Protein AF-A0A1B1Q4Z7-F1 (afdb_monomer_lite)

Sequence (60 aa):
MIDYWKWIFAIICPPAAVLDKEVGTIMLVGLLTALFWVPGVVAALYLIIRDTVRTGQAQL

Foldseek 3Di:
DDPVVLVVCCVVPVLVNCPVDDPVVSVVSVVVCCVVVVVVVVVVVVVVVVVVVVVVVVVD

Secondary structure (DSSP, 8-state):
---HHHHHHHHH-TTGGGTTS-HHHHHHHHHHHHHHHHHHHHHHHHHHHHHHHHHHHTT-

Structure (mmCIF, N/CA/C/O backbone):
data_AF-A0A1B1Q4Z7-F1
#
_entry.id   AF-A0A1B1Q4Z7-F1
#
loop_
_atom_site.group_PDB
_atom_site.id
_atom_site.type_symbol
_atom_site.label_atom_id
_atom_site.label_alt_id
_atom_site.label_comp_id
_atom_site.label_asym_id
_atom_site.label_entity_id
_atom_site.label_seq_id
_atom_site.pdbx_PDB_ins_code
_atom_site.Cartn_x
_atom_site.Cartn_y
_atom_site.Cartn_z
_atom_site.occupancy
_atom_site.B_iso_or_equiv
_atom_site.auth_seq_id
_atom_site.auth_comp_id
_atom_site.auth_asym_id
_atom_site.auth_atom_id
_atom_site.pdbx_PDB_model_num
ATOM 1 N N . MET A 1 1 ? 27.856 8.883 -5.793 1.00 49.38 1 MET A N 1
ATOM 2 C CA . MET A 1 1 ? 27.152 9.372 -4.589 1.00 49.38 1 MET A CA 1
ATOM 3 C C . MET A 1 1 ? 25.878 8.557 -4.512 1.00 49.38 1 MET A C 1
ATOM 5 O O . MET A 1 1 ? 25.153 8.535 -5.492 1.00 49.38 1 MET A O 1
ATOM 9 N N . ILE A 1 2 ? 25.709 7.731 -3.481 1.00 61.59 2 ILE A N 1
ATOM 10 C CA . ILE A 1 2 ? 24.587 6.786 -3.423 1.00 61.59 2 ILE A CA 1
ATOM 11 C C . ILE A 1 2 ? 23.377 7.555 -2.898 1.00 61.59 2 ILE A C 1
ATOM 13 O O . ILE A 1 2 ? 23.366 7.992 -1.749 1.00 61.59 2 ILE A O 1
ATOM 17 N N . ASP A 1 3 ? 22.385 7.750 -3.760 1.00 64.75 3 ASP A N 1
ATOM 18 C CA . ASP 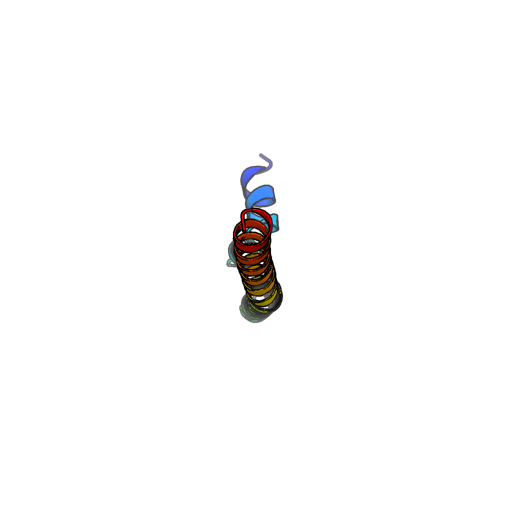A 1 3 ? 21.176 8.515 -3.470 1.00 64.75 3 ASP A CA 1
ATOM 19 C C . ASP A 1 3 ? 20.254 7.730 -2.522 1.00 64.75 3 ASP A C 1
ATOM 21 O O . ASP A 1 3 ? 19.289 7.089 -2.937 1.00 64.75 3 ASP A O 1
ATOM 25 N N . TYR A 1 4 ? 20.559 7.759 -1.224 1.00 72.81 4 TYR A N 1
ATOM 26 C CA . TYR A 1 4 ? 19.816 7.061 -0.163 1.00 72.81 4 TYR A CA 1
ATOM 27 C C . TYR A 1 4 ? 18.313 7.403 -0.153 1.00 72.81 4 TYR A C 1
ATOM 29 O O . TYR A 1 4 ? 17.462 6.572 0.159 1.00 72.81 4 TYR A O 1
ATOM 37 N N . TRP A 1 5 ? 17.969 8.614 -0.594 1.00 65.56 5 TRP A N 1
ATOM 38 C CA . TRP A 1 5 ? 16.588 9.057 -0.779 1.00 65.56 5 TRP A CA 1
ATOM 39 C C . TRP A 1 5 ? 15.818 8.218 -1.807 1.00 65.56 5 T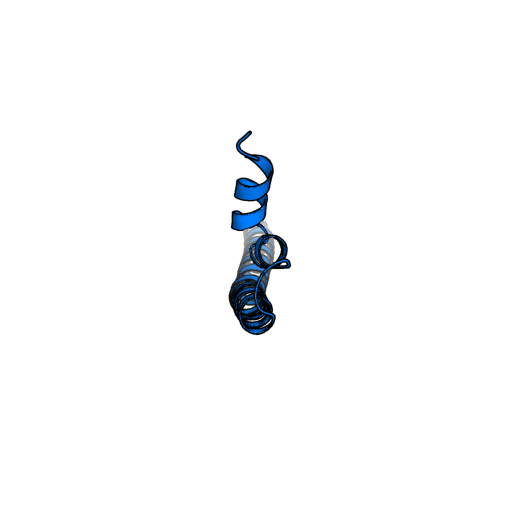RP A C 1
ATOM 41 O O . TRP A 1 5 ? 14.653 7.897 -1.588 1.00 65.56 5 TRP A O 1
ATOM 51 N N . LYS A 1 6 ? 16.465 7.776 -2.891 1.00 64.19 6 LYS A N 1
ATOM 52 C CA . LYS A 1 6 ? 15.819 6.950 -3.923 1.00 64.19 6 LYS A CA 1
ATOM 53 C C . LYS A 1 6 ? 15.452 5.563 -3.395 1.00 64.19 6 LYS A C 1
ATOM 55 O O . LYS A 1 6 ? 14.474 4.990 -3.854 1.00 64.19 6 LYS A O 1
ATOM 60 N N . TRP A 1 7 ? 16.181 5.052 -2.402 1.00 66.19 7 TRP A N 1
ATOM 61 C CA . TRP A 1 7 ? 15.909 3.754 -1.777 1.00 66.19 7 TRP A CA 1
ATOM 62 C C . TRP A 1 7 ? 14.674 3.785 -0.881 1.00 66.19 7 TRP A C 1
ATOM 64 O O . TRP A 1 7 ? 13.812 2.919 -0.986 1.00 66.19 7 TRP A O 1
ATOM 74 N N . ILE A 1 8 ? 14.545 4.820 -0.051 1.00 71.44 8 ILE A N 1
ATOM 75 C CA . ILE A 1 8 ? 13.350 5.033 0.775 1.00 71.44 8 ILE A CA 1
ATOM 76 C C . ILE A 1 8 ? 12.108 5.253 -0.096 1.00 71.44 8 ILE A C 1
ATOM 78 O O . ILE A 1 8 ? 11.057 4.668 0.168 1.00 71.44 8 ILE A O 1
ATOM 82 N N . PHE A 1 9 ? 12.244 6.011 -1.187 1.00 60.72 9 PHE A N 1
ATOM 83 C CA . PHE A 1 9 ? 11.155 6.196 -2.145 1.00 60.72 9 PHE A CA 1
ATOM 84 C C . PHE A 1 9 ? 10.853 4.941 -2.967 1.00 60.72 9 PHE A C 1
ATOM 86 O O . PHE A 1 9 ? 9.690 4.713 -3.272 1.00 60.72 9 PHE A O 1
ATOM 93 N N . ALA A 1 10 ? 11.835 4.090 -3.271 1.00 63.50 10 ALA A N 1
ATOM 94 C CA . ALA A 1 10 ? 11.596 2.816 -3.950 1.00 63.50 10 ALA A CA 1
ATOM 95 C C . ALA A 1 10 ? 10.807 1.818 -3.083 1.00 63.50 10 ALA A C 1
ATOM 97 O O . ALA A 1 10 ? 10.078 0.995 -3.627 1.00 63.50 10 ALA A O 1
ATOM 98 N N . ILE A 1 11 ? 10.917 1.898 -1.753 1.00 64.94 11 ILE A N 1
ATOM 99 C CA . ILE A 1 11 ? 10.160 1.037 -0.828 1.00 64.94 11 ILE A CA 1
ATOM 100 C C . ILE A 1 11 ? 8.727 1.559 -0.629 1.00 64.94 11 ILE A C 1
ATOM 102 O O . ILE A 1 11 ? 7.790 0.767 -0.584 1.00 64.94 11 ILE A O 1
ATOM 106 N N . ILE A 1 12 ? 8.542 2.881 -0.529 1.00 65.44 12 ILE A N 1
ATOM 107 C CA . ILE A 1 12 ? 7.221 3.505 -0.312 1.00 65.44 12 ILE A CA 1
ATOM 108 C C . ILE A 1 12 ? 6.422 3.683 -1.613 1.00 65.44 12 ILE A C 1
ATOM 110 O O . ILE A 1 12 ? 5.202 3.537 -1.614 1.00 65.44 12 ILE A O 1
ATOM 114 N N . CYS A 1 13 ? 7.088 4.007 -2.719 1.00 63.41 13 CYS A N 1
ATOM 115 C CA . CYS A 1 13 ? 6.486 4.267 -4.024 1.00 63.41 13 CYS A CA 1
ATOM 116 C C . CYS A 1 13 ? 7.345 3.630 -5.138 1.00 63.41 13 CYS A C 1
ATOM 118 O O . CYS A 1 13 ? 7.977 4.333 -5.935 1.00 63.41 13 CYS A O 1
ATOM 120 N N . PRO A 1 14 ? 7.364 2.285 -5.221 1.00 63.56 14 PRO A N 1
ATOM 121 C CA . PRO A 1 14 ? 8.139 1.553 -6.219 1.00 63.56 14 PRO A CA 1
ATOM 122 C C . PRO A 1 14 ? 7.886 1.960 -7.686 1.00 63.56 14 PRO A C 1
ATOM 124 O O . PRO A 1 14 ? 8.860 1.953 -8.442 1.00 63.56 14 PRO A O 1
ATOM 127 N N . PRO A 1 15 ? 6.681 2.386 -8.140 1.00 64.94 15 PRO A N 1
ATOM 128 C CA . PRO A 1 15 ? 6.517 2.807 -9.535 1.00 64.94 15 PRO A CA 1
ATOM 129 C C . PRO A 1 15 ? 7.292 4.088 -9.883 1.00 64.94 15 PRO A C 1
ATOM 131 O O . PRO A 1 15 ? 7.733 4.229 -11.021 1.00 64.94 15 PRO A O 1
ATOM 134 N N . ALA A 1 16 ? 7.525 4.994 -8.923 1.00 62.50 16 ALA A N 1
ATOM 135 C CA . ALA A 1 16 ? 8.248 6.246 -9.166 1.00 62.50 16 ALA A CA 1
ATOM 136 C C . ALA A 1 16 ? 9.745 6.020 -9.448 1.00 62.50 16 ALA A C 1
ATOM 138 O O . ALA A 1 16 ? 10.353 6.759 -10.217 1.00 62.50 16 ALA A O 1
ATOM 139 N N . ALA A 1 17 ? 10.335 4.973 -8.865 1.00 61.97 17 ALA A N 1
ATOM 140 C CA . ALA A 1 17 ? 11.736 4.605 -9.079 1.00 61.97 17 ALA A CA 1
ATOM 141 C C . ALA A 1 17 ? 11.988 3.926 -10.440 1.00 61.97 17 ALA A C 1
ATOM 143 O O . ALA A 1 17 ? 13.138 3.757 -10.847 1.00 61.97 17 ALA A O 1
ATOM 144 N N . VAL A 1 18 ? 10.918 3.517 -11.127 1.00 63.47 18 VAL A N 1
ATOM 145 C CA . VAL A 1 18 ? 10.951 2.727 -12.365 1.00 63.47 18 VAL A CA 1
ATOM 146 C C . VAL A 1 18 ? 10.486 3.561 -13.566 1.00 63.47 18 VAL A C 1
ATOM 148 O O . VAL A 1 18 ? 10.494 3.053 -14.677 1.00 63.47 18 VAL A O 1
ATOM 151 N N . LEU A 1 19 ? 10.155 4.848 -13.387 1.00 64.12 19 LEU A N 1
ATOM 152 C CA . LEU A 1 19 ? 9.720 5.746 -14.472 1.00 64.12 19 LEU A CA 1
ATOM 153 C C . LEU A 1 19 ? 10.719 5.837 -15.643 1.00 64.12 19 LEU A C 1
ATOM 155 O O . LEU A 1 19 ? 10.306 6.073 -16.772 1.00 64.12 19 LEU A O 1
ATOM 159 N N . ASP A 1 20 ? 12.007 5.588 -15.387 1.00 60.59 20 ASP A N 1
ATOM 160 C CA . ASP A 1 20 ? 13.073 5.540 -16.401 1.00 60.59 20 ASP A CA 1
ATOM 161 C C . ASP A 1 20 ? 13.226 4.161 -17.086 1.00 60.59 20 ASP A C 1
ATOM 163 O O . ASP A 1 20 ? 14.152 3.943 -17.870 1.00 60.59 20 ASP A O 1
ATOM 167 N N . LYS A 1 21 ? 12.379 3.182 -16.751 1.00 64.06 21 LYS A N 1
ATOM 168 C CA . LYS A 1 21 ? 12.415 1.805 -17.269 1.00 64.06 21 LYS A CA 1
ATOM 169 C C . LYS A 1 21 ? 11.204 1.531 -18.161 1.00 64.06 21 LYS A C 1
ATOM 171 O O . LYS A 1 21 ? 10.303 2.345 -18.308 1.00 64.06 21 LYS A O 1
ATOM 176 N N . GLU A 1 22 ? 11.204 0.358 -18.785 1.00 74.31 22 GLU A N 1
ATOM 177 C CA . GLU A 1 22 ? 10.203 -0.046 -19.772 1.00 74.31 22 GLU A CA 1
ATOM 178 C C . GLU A 1 22 ? 8.768 0.112 -19.248 1.00 74.31 22 GLU A C 1
ATOM 180 O O . GLU A 1 22 ? 8.450 -0.315 -18.134 1.00 74.31 22 GLU A O 1
ATOM 185 N N . VAL A 1 23 ? 7.892 0.680 -20.086 1.00 74.25 23 VAL A N 1
ATOM 186 C CA . VAL A 1 23 ? 6.494 1.023 -19.757 1.00 74.25 23 VAL A CA 1
ATOM 187 C C . VAL A 1 23 ? 5.730 -0.165 -19.158 1.00 74.25 23 VAL A C 1
ATOM 189 O O . VAL A 1 23 ? 4.938 0.005 -18.231 1.00 74.25 23 VAL A O 1
ATOM 192 N N . GLY A 1 24 ? 6.021 -1.385 -19.624 1.00 77.56 24 GLY A N 1
ATOM 193 C CA . GLY A 1 24 ? 5.419 -2.612 -19.097 1.00 77.56 24 GLY A CA 1
ATOM 194 C C . GLY A 1 24 ? 5.744 -2.877 -17.622 1.00 77.56 24 GLY A C 1
ATOM 195 O O . GLY A 1 24 ? 4.861 -3.274 -16.862 1.00 77.56 24 GLY A O 1
ATOM 196 N N . THR A 1 25 ? 6.974 -2.596 -17.181 1.00 81.12 25 THR A N 1
ATOM 197 C CA . THR A 1 25 ? 7.392 -2.807 -15.783 1.00 81.12 25 THR A CA 1
ATOM 198 C C . THR A 1 25 ? 6.742 -1.781 -14.855 1.00 81.12 25 THR A C 1
ATOM 200 O O . THR A 1 25 ? 6.279 -2.139 -13.771 1.00 81.12 25 THR A O 1
ATOM 203 N N . ILE A 1 26 ? 6.638 -0.521 -15.292 1.00 82.00 26 ILE A N 1
ATOM 204 C CA . ILE A 1 26 ? 5.974 0.549 -14.528 1.00 82.00 26 ILE A CA 1
ATOM 205 C C . ILE A 1 26 ? 4.501 0.197 -14.294 1.00 82.00 26 ILE A C 1
ATOM 207 O O . ILE A 1 26 ? 4.005 0.309 -13.172 1.00 82.00 26 ILE A O 1
ATOM 211 N N . MET A 1 27 ? 3.811 -0.267 -15.340 1.00 81.69 27 MET A N 1
ATOM 212 C CA . MET A 1 27 ? 2.390 -0.609 -15.274 1.00 81.69 27 MET A CA 1
ATOM 213 C C . MET A 1 27 ? 2.132 -1.822 -14.368 1.00 81.69 27 MET A C 1
ATOM 215 O O . MET A 1 27 ? 1.197 -1.797 -13.567 1.00 81.69 27 MET A O 1
ATOM 219 N N . LEU A 1 28 ? 2.992 -2.845 -14.427 1.00 86.69 28 LEU A N 1
ATOM 220 C CA . LEU A 1 28 ? 2.906 -4.019 -13.553 1.00 86.69 28 LEU A CA 1
ATOM 221 C C . LEU A 1 28 ? 3.112 -3.646 -12.077 1.00 86.69 28 LEU A C 1
ATOM 223 O O . LEU A 1 28 ? 2.302 -4.014 -11.227 1.00 86.69 28 LEU A O 1
ATOM 227 N N .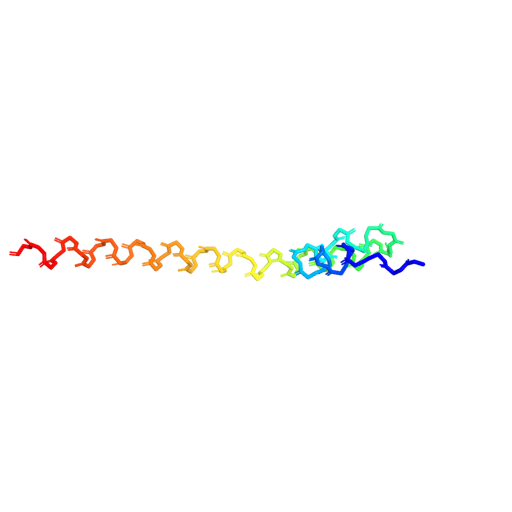 VAL A 1 29 ? 4.174 -2.897 -11.767 1.00 83.69 29 VAL A N 1
ATOM 228 C CA . VAL A 1 29 ? 4.509 -2.491 -10.391 1.00 83.69 29 VAL A CA 1
ATOM 229 C C . VAL A 1 29 ? 3.461 -1.530 -9.825 1.00 83.69 29 VAL A C 1
ATOM 231 O O . VAL A 1 29 ? 3.071 -1.666 -8.663 1.00 83.69 29 VAL A O 1
ATOM 234 N N . GLY A 1 30 ? 2.957 -0.596 -10.637 1.00 83.94 30 GLY A N 1
ATOM 235 C CA . GLY A 1 30 ? 1.867 0.302 -10.254 1.00 83.94 30 GLY A CA 1
ATOM 236 C C . GLY A 1 30 ? 0.574 -0.452 -9.937 1.00 83.94 30 GLY A C 1
ATOM 237 O O . GLY A 1 30 ? -0.044 -0.199 -8.902 1.00 83.94 30 GLY A O 1
ATOM 238 N N . LEU A 1 31 ? 0.203 -1.432 -10.768 1.00 85.44 31 LEU A N 1
ATOM 239 C CA . LEU A 1 31 ? -0.981 -2.259 -10.538 1.00 85.44 31 LEU A CA 1
ATOM 240 C C . LEU A 1 31 ? -0.829 -3.147 -9.299 1.00 85.44 31 LEU A C 1
ATOM 242 O O . LEU A 1 31 ? -1.751 -3.219 -8.493 1.00 85.44 31 LEU A O 1
ATOM 246 N N . LEU A 1 32 ? 0.334 -3.776 -9.104 1.00 85.00 32 LEU A N 1
ATOM 247 C CA . LEU A 1 32 ? 0.615 -4.594 -7.923 1.00 85.00 32 LEU A CA 1
ATOM 248 C C . LEU A 1 32 ? 0.556 -3.750 -6.642 1.00 85.00 32 LEU A C 1
ATOM 250 O O . LEU A 1 32 ? -0.070 -4.150 -5.664 1.00 85.00 32 LEU A O 1
ATOM 254 N N . THR A 1 33 ? 1.131 -2.545 -6.671 1.00 83.19 33 THR A N 1
ATOM 255 C CA . THR A 1 33 ? 1.064 -1.599 -5.547 1.00 83.19 33 THR A CA 1
ATOM 256 C C . THR A 1 33 ? -0.383 -1.232 -5.231 1.00 83.19 33 THR A C 1
ATOM 258 O O . THR A 1 33 ? -0.792 -1.326 -4.078 1.00 83.19 33 THR A O 1
ATOM 261 N N . ALA A 1 34 ? -1.191 -0.887 -6.237 1.00 83.25 34 ALA A N 1
ATOM 262 C CA . ALA A 1 34 ? -2.606 -0.579 -6.039 1.00 83.25 34 ALA A CA 1
ATOM 263 C C . ALA A 1 34 ? -3.401 -1.791 -5.512 1.00 83.25 34 ALA A C 1
ATOM 265 O O . ALA A 1 34 ? -4.203 -1.642 -4.589 1.00 83.25 34 ALA A O 1
ATOM 266 N N . LEU A 1 35 ? -3.141 -2.993 -6.042 1.00 86.56 35 LEU A N 1
ATOM 267 C CA . LEU A 1 35 ? -3.797 -4.237 -5.629 1.00 86.56 35 LEU A CA 1
ATOM 268 C C . LEU A 1 35 ? -3.511 -4.619 -4.178 1.00 86.56 35 LEU A C 1
ATOM 270 O O . LEU A 1 35 ? -4.383 -5.210 -3.557 1.00 86.56 35 LEU A O 1
ATOM 274 N N . PHE A 1 36 ? -2.338 -4.299 -3.630 1.00 85.50 36 PHE A N 1
ATOM 275 C CA . PHE A 1 36 ? -2.028 -4.545 -2.215 1.00 85.50 36 PHE A CA 1
ATOM 276 C C . PHE A 1 36 ? -2.379 -3.360 -1.305 1.00 85.50 36 PHE A C 1
ATOM 278 O O . PHE A 1 36 ? -2.727 -3.556 -0.140 1.00 85.50 36 PHE A O 1
ATOM 285 N N . TRP A 1 37 ? -2.343 -2.133 -1.825 1.00 86.75 37 TRP A N 1
ATOM 286 C CA . TRP A 1 37 ? -2.642 -0.927 -1.055 1.00 86.75 37 TRP A CA 1
ATOM 287 C C . TRP A 1 37 ? -4.134 -0.784 -0.752 1.00 86.75 37 TRP A C 1
ATOM 289 O O . TRP A 1 37 ? -4.507 -0.568 0.401 1.00 86.75 37 TRP A O 1
ATOM 299 N N . VAL A 1 38 ? -4.997 -0.975 -1.755 1.00 90.62 38 VAL A N 1
ATOM 300 C CA . VAL A 1 38 ? -6.456 -0.874 -1.595 1.00 90.62 38 VAL A CA 1
ATOM 301 C C . VAL A 1 38 ? -6.994 -1.827 -0.513 1.00 90.62 38 VAL A C 1
ATOM 303 O O . VAL A 1 38 ? -7.649 -1.337 0.409 1.00 90.62 38 VAL A O 1
ATOM 306 N N . PRO A 1 39 ? -6.711 -3.147 -0.525 1.00 90.31 39 PRO A N 1
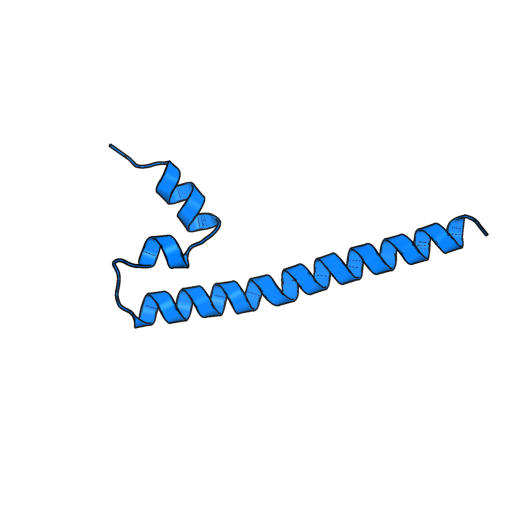ATOM 307 C CA . PRO A 1 39 ? -7.180 -4.035 0.537 1.00 90.31 39 PRO A CA 1
ATOM 308 C C . PRO A 1 39 ? -6.564 -3.704 1.904 1.00 90.31 39 PRO A C 1
ATOM 310 O O . PRO A 1 39 ? -7.246 -3.866 2.912 1.00 90.31 39 PRO A O 1
ATOM 313 N N . GLY A 1 40 ? -5.327 -3.193 1.963 1.00 91.31 40 GLY A N 1
ATOM 314 C CA . GLY A 1 40 ? -4.697 -2.752 3.213 1.00 91.31 40 GLY A CA 1
ATOM 315 C C . GLY A 1 40 ? -5.404 -1.552 3.850 1.00 91.31 40 GLY A C 1
ATOM 316 O O . GLY A 1 40 ? -5.700 -1.570 5.046 1.00 91.31 40 GLY A O 1
ATOM 317 N N . VAL A 1 41 ? -5.748 -0.538 3.049 1.00 93.62 41 VAL A N 1
ATOM 318 C CA . VAL A 1 41 ? -6.513 0.633 3.510 1.00 93.62 41 VAL A CA 1
ATOM 319 C C . VAL A 1 41 ? -7.915 0.221 3.956 1.00 93.62 41 VAL A C 1
ATOM 321 O O . VAL A 1 41 ? -8.364 0.645 5.020 1.00 93.62 41 VAL A O 1
ATOM 324 N N . VAL A 1 42 ? -8.590 -0.648 3.197 1.00 96.00 42 VAL A N 1
ATOM 325 C CA . VAL A 1 42 ? -9.922 -1.159 3.561 1.00 96.00 42 VAL A CA 1
ATOM 326 C C . VAL A 1 42 ? -9.872 -1.945 4.875 1.00 96.00 42 VAL A C 1
ATOM 328 O O . VAL A 1 42 ? -10.728 -1.742 5.737 1.00 96.00 42 VAL A O 1
ATOM 331 N N . ALA A 1 43 ? -8.860 -2.793 5.071 1.00 95.31 43 ALA A N 1
ATOM 332 C CA . ALA A 1 43 ? -8.678 -3.547 6.309 1.00 95.31 43 ALA A CA 1
ATOM 333 C C . ALA A 1 43 ? -8.426 -2.629 7.518 1.00 95.31 43 ALA A C 1
ATOM 335 O O . ALA A 1 43 ? -9.044 -2.817 8.568 1.00 95.31 43 ALA A O 1
ATOM 336 N N . ALA A 1 44 ? -7.571 -1.613 7.365 1.00 95.50 44 ALA A N 1
ATOM 337 C CA . ALA A 1 44 ? -7.319 -0.620 8.407 1.00 95.50 44 ALA A CA 1
ATOM 338 C C . ALA A 1 44 ? -8.590 0.167 8.767 1.00 95.50 44 ALA A C 1
ATOM 340 O O . ALA A 1 44 ? -8.912 0.315 9.946 1.00 95.50 44 ALA A O 1
ATOM 341 N N . LEU A 1 45 ? -9.351 0.614 7.763 1.00 95.81 45 LEU A N 1
ATOM 342 C CA . LEU A 1 45 ? -10.601 1.341 7.981 1.00 95.81 45 LEU A CA 1
ATOM 343 C C . LEU A 1 45 ? -11.641 0.465 8.695 1.00 95.81 45 LEU A C 1
ATOM 345 O O . LEU A 1 45 ? -12.264 0.903 9.661 1.00 95.81 45 LEU A O 1
ATOM 349 N N . TYR A 1 46 ? -11.790 -0.791 8.265 1.00 96.56 46 TYR A N 1
ATOM 350 C CA . TYR A 1 46 ? -12.677 -1.759 8.907 1.00 96.56 46 TYR A CA 1
ATOM 351 C C . TYR A 1 46 ? -12.303 -1.981 10.377 1.00 96.56 46 TYR A C 1
ATOM 353 O O . TYR A 1 46 ? -13.182 -1.968 11.240 1.00 96.56 46 TYR A O 1
ATOM 361 N N . LEU A 1 47 ? -11.011 -2.132 10.683 1.00 95.69 47 LEU A N 1
ATOM 362 C CA . LEU A 1 47 ? -10.527 -2.294 12.054 1.00 95.69 47 LEU A CA 1
ATOM 363 C C . LEU A 1 47 ? -10.879 -1.082 12.930 1.00 95.69 47 LEU A C 1
ATOM 365 O O . LEU A 1 47 ? -11.426 -1.263 14.016 1.00 95.69 47 LEU A O 1
ATOM 369 N N . ILE A 1 48 ? -10.629 0.137 12.443 1.00 95.19 48 ILE A N 1
ATOM 370 C CA . ILE A 1 48 ? -10.930 1.384 13.167 1.00 95.19 48 ILE A CA 1
ATOM 371 C C . ILE A 1 48 ? -12.433 1.504 13.460 1.00 95.19 48 ILE A C 1
ATOM 373 O O . ILE A 1 48 ? -12.833 1.846 14.576 1.00 95.19 48 ILE A O 1
ATOM 377 N N . ILE A 1 49 ? -13.284 1.183 12.480 1.00 95.06 49 ILE A N 1
ATOM 378 C CA . ILE A 1 49 ? -14.744 1.214 12.652 1.00 95.06 49 ILE A CA 1
ATOM 379 C C . ILE A 1 49 ? -15.176 0.194 13.715 1.00 95.06 49 ILE A C 1
ATOM 381 O O . ILE A 1 49 ? -15.978 0.509 14.597 1.00 95.06 49 ILE A O 1
ATOM 385 N N . ARG A 1 50 ? -14.630 -1.026 13.664 1.00 93.62 50 ARG A N 1
ATOM 386 C CA . ARG A 1 50 ? -14.937 -2.090 14.632 1.00 93.62 50 ARG A CA 1
ATOM 387 C C . ARG A 1 50 ? -14.510 -1.722 16.053 1.00 93.62 50 ARG A C 1
ATOM 389 O O . ARG A 1 50 ? -15.258 -2.005 16.988 1.00 93.62 50 ARG A O 1
ATOM 396 N N . ASP A 1 51 ? -13.348 -1.097 16.206 1.00 89.69 51 ASP A N 1
ATOM 397 C CA . ASP A 1 51 ? -12.827 -0.648 17.500 1.00 89.69 51 ASP A CA 1
ATOM 398 C C . ASP A 1 51 ? -13.694 0.465 18.114 1.00 89.69 51 ASP A C 1
ATOM 400 O O . ASP A 1 51 ? -14.084 0.396 19.284 1.00 89.69 51 ASP A O 1
ATOM 404 N N . THR A 1 52 ? -14.120 1.422 17.283 1.00 89.19 52 THR A N 1
ATOM 405 C CA . THR A 1 52 ? -15.010 2.519 17.696 1.00 89.19 52 THR A CA 1
ATOM 406 C C . THR A 1 52 ? -16.360 1.991 18.203 1.00 89.19 52 THR A C 1
ATOM 408 O O . THR A 1 52 ? -16.834 2.404 19.264 1.00 89.19 52 THR A O 1
ATOM 411 N N . VAL A 1 53 ? -16.968 1.026 17.498 1.00 89.44 53 VAL A N 1
ATOM 412 C CA . VAL A 1 53 ? -18.238 0.396 17.915 1.00 89.44 53 VAL A CA 1
ATOM 413 C C . VAL A 1 53 ? -18.077 -0.382 19.223 1.00 89.44 53 VAL A C 1
ATOM 415 O O . VAL A 1 53 ? -18.939 -0.296 20.097 1.00 89.44 53 VAL A O 1
ATOM 418 N N . ARG A 1 54 ? -16.976 -1.126 19.390 1.00 83.50 54 ARG A N 1
ATOM 419 C CA . ARG A 1 54 ? -16.711 -1.901 20.613 1.00 83.50 54 ARG A CA 1
ATOM 420 C C . ARG A 1 54 ? -16.543 -0.995 21.834 1.00 83.50 54 ARG A C 1
ATOM 422 O O . ARG A 1 54 ? -17.091 -1.305 22.889 1.00 83.50 54 ARG A O 1
ATOM 429 N N . THR A 1 55 ? -15.838 0.124 21.683 1.00 82.06 55 THR A N 1
ATOM 430 C CA . THR A 1 55 ? -15.629 1.102 22.762 1.00 82.06 55 THR A CA 1
ATOM 431 C C . THR A 1 55 ? -16.939 1.774 23.179 1.00 82.06 55 THR A C 1
ATOM 433 O O . THR A 1 55 ? -17.195 1.916 24.372 1.00 82.06 55 THR A O 1
ATOM 436 N N . GLY A 1 56 ? -17.822 2.097 22.227 1.00 79.50 56 GLY A N 1
ATOM 437 C CA . GLY A 1 56 ? -19.157 2.628 22.529 1.00 79.50 56 GLY A CA 1
ATOM 438 C C . GLY A 1 56 ? -20.082 1.642 23.258 1.00 79.50 56 GLY A C 1
ATOM 439 O O . GLY A 1 56 ? -20.965 2.072 23.991 1.00 79.50 56 GLY A O 1
ATOM 440 N N . GLN A 1 57 ? -19.884 0.329 23.093 1.00 73.69 57 GLN A N 1
ATOM 441 C CA . GLN A 1 57 ? -20.641 -0.705 23.818 1.00 73.69 57 GLN A CA 1
ATOM 442 C C . GLN A 1 57 ? -20.094 -0.976 25.226 1.00 73.69 57 GLN A C 1
ATOM 444 O O . GLN A 1 57 ? -20.856 -1.358 26.097 1.00 73.69 57 GLN A O 1
ATOM 449 N N . ALA A 1 58 ? -18.795 -0.776 25.469 1.00 69.62 58 ALA A N 1
ATOM 450 C CA . ALA A 1 58 ? -18.177 -1.005 26.780 1.00 69.62 58 ALA A CA 1
ATOM 451 C C . ALA A 1 58 ? -18.466 0.105 27.814 1.0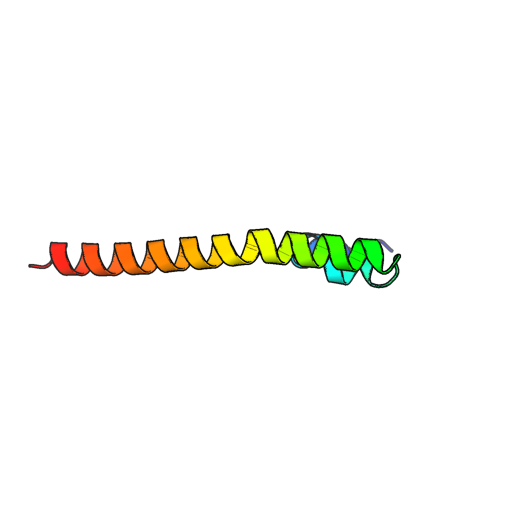0 69.62 58 ALA A C 1
ATOM 453 O O . ALA A 1 58 ? -18.048 -0.006 28.965 1.00 69.62 58 ALA A O 1
ATOM 454 N N . GLN A 1 59 ? -19.111 1.196 27.397 1.00 63.22 59 GLN A N 1
ATOM 455 C CA . GLN A 1 59 ? -19.497 2.328 28.248 1.00 63.22 59 GLN A CA 1
ATOM 456 C C . GLN A 1 59 ? -21.001 2.339 28.596 1.00 63.22 59 GLN A C 1
ATOM 458 O O . GLN A 1 59 ? -21.423 3.218 29.346 1.00 63.22 59 GLN A O 1
ATOM 463 N N . LEU A 1 60 ? -21.794 1.402 28.055 1.00 55.38 60 LEU A N 1
ATOM 464 C CA . LEU A 1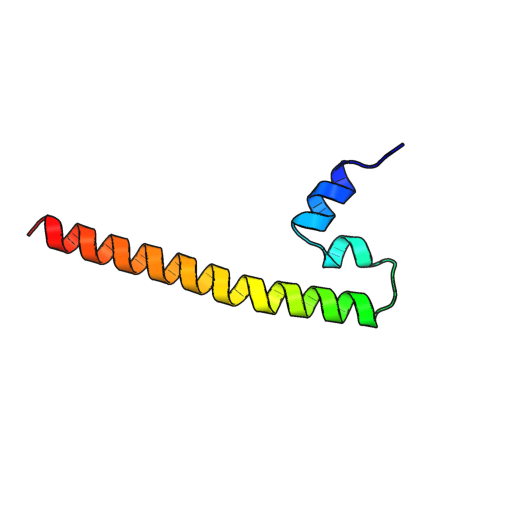 60 ? -23.215 1.181 28.371 1.00 55.38 60 LEU A CA 1
ATOM 465 C C . LEU A 1 60 ? -23.373 -0.061 29.254 1.00 55.38 60 LEU A C 1
ATOM 467 O O . LEU A 1 60 ? -24.281 -0.040 30.112 1.00 55.38 60 LEU A O 1
#

pLDDT: mean 77.67, std 12.87, range [49.38, 96.56]

Radius of gyration: 18.38 Å; chains: 1; bounding box: 50×14×48 Å